Protein AF-A0A2X1MZ12-F1 (afdb_monomer_lite)

InterPro domains:
  IPR000671 Peptidase A31 family [PF01750] (1-59)
  IPR000671 Peptidase A31 family [PTHR30302] (1-66)
  IPR023430 Peptidase HybD-like domain superfamily [G3DSA:3.40.50.1450] (1-73)
  IPR023430 Peptidase HybD-like domain superfamily [SSF53163] (1-71)

Foldseek 3Di:
DDPVVVVVVVVQVVCVVVVNHDPDDDDQDDDAPDDPPPLDDHDPVRVVCVVVSVVVVCVVCVVVVHHDDDDPDDDDPDDPCPPPCNSNVVVVVVVVVVVVVVD

Structure (mmCIF, N/CA/C/O backbone):
data_AF-A0A2X1MZ12-F1
#
_entry.id   AF-A0A2X1MZ12-F1
#
loop_
_atom_site.group_PDB
_atom_site.id
_atom_site.type_symbol
_atom_site.label_atom_id
_atom_site.label_alt_id
_atom_site.label_comp_id
_atom_site.label_asym_id
_atom_site.label_entity_id
_atom_site.label_seq_id
_atom_site.pdbx_PDB_ins_code
_atom_site.Cartn_x
_atom_site.Cartn_y
_atom_site.Cartn_z
_atom_site.occupancy
_atom_site.B_iso_or_equiv
_atom_site.auth_seq_id
_atom_site.auth_comp_id
_atom_site.auth_asym_id
_atom_site.auth_atom_id
_atom_site.pdbx_PDB_model_num
ATOM 1 N N . MET A 1 1 ? -0.330 -16.698 -8.877 1.00 42.56 1 MET A N 1
ATOM 2 C CA . MET A 1 1 ? -0.444 -16.157 -7.501 1.00 42.56 1 MET A CA 1
AT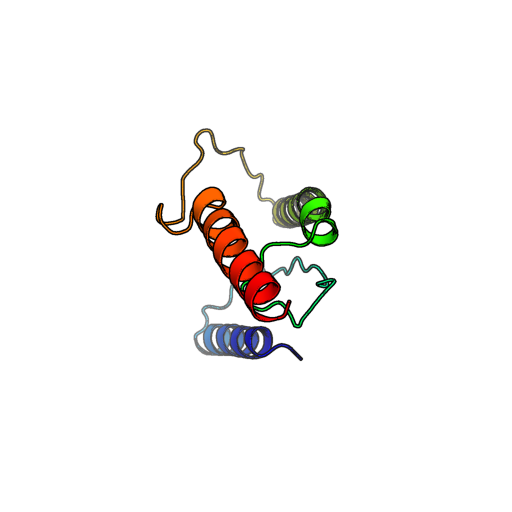OM 3 C C . MET A 1 1 ? 0.891 -15.526 -7.131 1.00 42.56 1 MET A C 1
ATOM 5 O O . MET A 1 1 ? 1.909 -16.110 -7.472 1.00 42.56 1 MET A O 1
ATOM 9 N N . SER A 1 2 ? 0.902 -14.337 -6.517 1.00 50.72 2 SER A N 1
ATOM 10 C CA . SER A 1 2 ? 2.145 -13.631 -6.158 1.00 50.72 2 SER A CA 1
ATOM 11 C C . SER A 1 2 ? 2.704 -14.143 -4.826 1.00 50.72 2 SER A C 1
ATOM 13 O O . SER A 1 2 ? 1.978 -14.180 -3.834 1.00 50.72 2 SER A O 1
ATOM 15 N N . LEU A 1 3 ? 3.992 -14.501 -4.793 1.00 50.91 3 LEU A N 1
ATOM 16 C CA . LEU A 1 3 ? 4.711 -14.952 -3.590 1.00 50.91 3 LEU A CA 1
ATOM 17 C C . LEU A 1 3 ? 4.643 -13.936 -2.433 1.00 50.91 3 LEU A C 1
ATOM 19 O O . LEU A 1 3 ? 4.531 -14.337 -1.279 1.00 50.91 3 LEU A O 1
ATOM 23 N N . HIS A 1 4 ? 4.616 -12.634 -2.735 1.00 59.62 4 HIS A N 1
ATOM 24 C CA . HIS A 1 4 ? 4.533 -11.566 -1.729 1.00 59.62 4 HIS A CA 1
ATOM 25 C C . HIS A 1 4 ? 3.159 -11.451 -1.043 1.00 59.62 4 HIS A C 1
ATOM 27 O O . HIS A 1 4 ? 3.060 -10.891 0.047 1.00 59.62 4 HIS A O 1
ATOM 33 N N . GLN A 1 5 ? 2.090 -11.969 -1.657 1.00 57.56 5 GLN A N 1
ATOM 34 C CA . GLN A 1 5 ? 0.745 -11.936 -1.066 1.00 57.56 5 GLN A CA 1
ATOM 35 C C . GLN A 1 5 ? 0.558 -13.060 -0.037 1.00 57.56 5 GLN A C 1
ATOM 37 O O . GLN A 1 5 ? 0.003 -12.815 1.032 1.00 57.56 5 GLN A O 1
ATOM 42 N N . ASN A 1 6 ? 1.108 -14.256 -0.294 1.00 59.84 6 ASN A N 1
ATOM 43 C CA . ASN A 1 6 ? 1.066 -15.361 0.673 1.00 59.84 6 ASN A CA 1
ATOM 44 C C . ASN A 1 6 ? 1.798 -15.007 1.977 1.00 59.84 6 ASN A C 1
ATOM 46 O O . ASN A 1 6 ? 1.267 -15.254 3.058 1.00 59.84 6 ASN A O 1
ATOM 50 N N . SER A 1 7 ? 2.954 -14.340 1.889 1.00 70.56 7 SER A N 1
ATOM 51 C CA . SER A 1 7 ? 3.693 -13.915 3.083 1.00 70.56 7 SER A CA 1
ATOM 52 C C . SER A 1 7 ? 2.932 -12.888 3.925 1.00 70.56 7 SER A C 1
ATOM 54 O O . SER A 1 7 ? 3.090 -12.843 5.141 1.00 70.56 7 SER A O 1
ATOM 56 N N . PHE A 1 8 ? 2.087 -12.053 3.310 1.00 80.94 8 PHE A N 1
ATOM 57 C CA . PHE A 1 8 ? 1.325 -11.053 4.059 1.00 80.94 8 PHE A CA 1
ATOM 58 C C . PHE A 1 8 ? 0.161 -11.680 4.836 1.00 80.94 8 PHE A C 1
ATOM 60 O O . PHE A 1 8 ? -0.070 -11.325 5.991 1.00 80.94 8 PHE A O 1
ATOM 67 N N . SER A 1 9 ? -0.531 -12.663 4.250 1.00 83.88 9 SER A N 1
ATOM 68 C CA . SER A 1 9 ? -1.568 -13.426 4.957 1.00 83.88 9 SER A CA 1
ATOM 69 C C . SER A 1 9 ? -1.011 -14.181 6.168 1.00 83.88 9 SER A C 1
ATOM 71 O O . SER A 1 9 ? -1.661 -14.220 7.210 1.00 83.88 9 SER A O 1
ATOM 73 N N . GLU A 1 10 ? 0.210 -14.714 6.073 1.00 87.62 10 GLU A N 1
ATOM 74 C CA . GLU A 1 10 ? 0.905 -15.351 7.200 1.00 87.62 10 GLU A CA 1
ATOM 75 C C . GLU A 1 10 ? 1.224 -14.357 8.327 1.00 87.62 10 GLU A C 1
ATOM 77 O O . GLU A 1 10 ? 1.034 -14.675 9.502 1.00 87.62 10 GLU A O 1
ATOM 82 N N . VAL A 1 11 ? 1.648 -13.131 7.991 1.00 89.38 11 VAL A N 1
ATOM 83 C CA . VAL A 1 11 ? 1.884 -12.063 8.980 1.00 89.38 11 VAL A CA 1
ATOM 84 C C . VAL A 1 11 ? 0.592 -11.688 9.707 1.00 89.38 11 VAL A C 1
ATOM 86 O O . VAL A 1 11 ? 0.604 -11.562 10.932 1.00 89.38 11 VAL A O 1
ATOM 89 N N . LEU A 1 12 ? -0.525 -11.554 8.985 1.00 90.56 12 LEU A N 1
ATOM 90 C CA . LEU A 1 12 ? -1.827 -11.271 9.597 1.00 90.56 12 LEU A CA 1
ATOM 91 C C . LEU A 1 12 ? -2.293 -12.418 10.500 1.00 90.56 12 LEU A C 1
ATOM 93 O O . LEU A 1 12 ? -2.724 -12.165 11.623 1.00 90.56 12 LEU A O 1
ATOM 97 N N . ALA A 1 13 ? -2.144 -13.668 10.056 1.00 90.19 13 ALA A N 1
ATOM 98 C CA . ALA A 1 13 ? -2.481 -14.839 10.863 1.00 90.19 13 ALA A CA 1
ATOM 99 C C . ALA A 1 13 ? -1.645 -14.906 12.153 1.00 90.19 13 ALA A C 1
ATOM 101 O O . ALA A 1 13 ? -2.168 -15.190 13.228 1.00 90.19 13 ALA A O 1
ATOM 102 N N . LEU A 1 14 ? -0.348 -14.593 12.080 1.00 93.81 14 LEU A N 1
ATOM 103 C CA . LEU A 1 14 ? 0.517 -14.557 13.258 1.00 93.81 14 LEU A CA 1
ATOM 104 C C . LEU A 1 14 ? 0.171 -13.400 14.207 1.00 93.81 14 LEU A C 1
ATOM 106 O O . LEU A 1 14 ? 0.238 -13.573 15.426 1.00 93.81 14 LEU A O 1
ATOM 110 N N . ALA A 1 15 ? -0.185 -12.231 13.670 1.00 92.62 15 ALA A N 1
ATOM 111 C CA . ALA A 1 15 ? -0.653 -11.101 14.468 1.00 92.62 15 ALA A CA 1
ATOM 112 C C . ALA A 1 15 ? -1.948 -11.451 15.214 1.00 92.62 15 ALA A C 1
ATOM 114 O O . ALA A 1 15 ? -2.060 -11.139 16.398 1.00 92.62 15 ALA A O 1
ATOM 115 N N . ASP A 1 16 ? -2.871 -12.160 14.562 1.00 93.50 16 ASP A N 1
ATOM 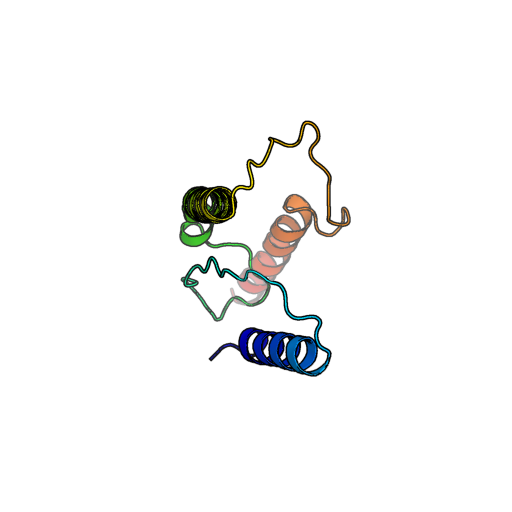116 C CA . ASP A 1 16 ? -4.116 -12.643 15.165 1.00 93.50 16 ASP A CA 1
ATOM 117 C C . ASP A 1 16 ? -3.861 -13.640 16.302 1.00 93.50 16 ASP A C 1
ATOM 119 O O . ASP A 1 16 ? -4.305 -13.426 17.429 1.00 93.50 16 ASP A O 1
ATOM 123 N N . ILE A 1 17 ? -3.013 -14.651 16.071 1.00 95.06 17 ILE A N 1
ATOM 124 C CA . ILE A 1 17 ? -2.617 -15.626 17.105 1.00 95.06 17 ILE A CA 1
ATOM 125 C C . ILE A 1 17 ? -2.005 -14.937 18.338 1.00 95.06 17 ILE A C 1
ATOM 127 O O . ILE A 1 17 ? -2.165 -15.416 19.460 1.00 95.06 17 ILE A O 1
ATOM 131 N N . ARG A 1 18 ? -1.303 -13.811 18.153 1.00 95.31 18 ARG A N 1
ATOM 132 C CA . ARG A 1 18 ? -0.713 -13.029 19.252 1.00 95.31 18 ARG A CA 1
ATOM 133 C C . ARG A 1 18 ? -1.644 -11.972 19.853 1.00 95.31 18 ARG A C 1
ATOM 135 O O . ARG A 1 18 ? -1.225 -11.280 20.776 1.00 95.31 18 ARG A O 1
ATOM 142 N N . GLY A 1 19 ? -2.876 -11.832 19.365 1.00 93.88 19 GLY A N 1
ATOM 143 C CA . GLY A 1 19 ? -3.815 -10.807 19.832 1.00 93.88 19 GLY A CA 1
ATOM 144 C C . GLY A 1 19 ? -3.400 -9.380 19.453 1.00 93.88 19 GLY A C 1
ATOM 145 O O . GLY A 1 19 ? -3.730 -8.425 20.152 1.00 93.88 19 GLY A O 1
ATOM 146 N N . HIS A 1 20 ? -2.643 -9.229 18.367 1.00 95.00 20 HIS A N 1
ATOM 147 C CA . HIS A 1 20 ? -2.138 -7.956 17.843 1.00 95.00 20 HIS A CA 1
ATOM 148 C C . HIS A 1 20 ? -2.686 -7.639 16.446 1.00 95.00 20 HIS A C 1
ATOM 150 O O . HIS A 1 20 ? -2.090 -6.849 15.711 1.00 95.00 20 HIS A O 1
ATOM 156 N N . LEU A 1 21 ? -3.803 -8.256 16.054 1.00 94.44 21 LEU A N 1
ATOM 157 C CA . LEU A 1 21 ? -4.452 -7.932 14.790 1.00 94.44 21 LEU A CA 1
ATOM 158 C C . LEU A 1 21 ? -4.992 -6.487 14.831 1.00 94.44 21 LEU A C 1
ATOM 160 O O . LEU A 1 21 ? -5.622 -6.099 15.820 1.00 94.44 21 LEU A O 1
ATOM 164 N N . PRO A 1 22 ? -4.775 -5.677 13.779 1.00 91.56 22 PRO A N 1
ATOM 165 C CA . PRO A 1 22 ? -5.377 -4.353 13.683 1.00 91.56 22 PRO A CA 1
ATOM 166 C C . PRO A 1 22 ? -6.909 -4.421 13.711 1.00 91.56 22 PRO A C 1
ATOM 168 O O . PRO A 1 22 ? -7.507 -5.304 13.101 1.00 91.56 22 PRO A O 1
ATOM 171 N N . ALA A 1 23 ? -7.552 -3.436 14.343 1.00 91.81 23 ALA A N 1
ATOM 172 C CA . ALA A 1 23 ? -9.016 -3.337 14.381 1.00 91.81 23 ALA A CA 1
ATOM 173 C C . ALA A 1 23 ? -9.645 -3.129 12.989 1.00 91.81 23 ALA A C 1
ATOM 175 O O . ALA A 1 23 ? -10.790 -3.514 12.753 1.00 91.81 23 ALA A O 1
ATOM 176 N N . HIS A 1 24 ? -8.893 -2.524 12.066 1.00 93.00 24 HIS A N 1
ATOM 177 C CA . HIS A 1 24 ? -9.319 -2.270 10.698 1.00 93.00 24 HIS A CA 1
ATOM 178 C C . HIS A 1 24 ? -8.191 -2.583 9.716 1.00 93.00 24 HIS A C 1
ATOM 180 O O . HIS A 1 24 ? -7.037 -2.220 9.945 1.00 93.00 24 HIS A O 1
ATOM 186 N N . ILE A 1 25 ? -8.535 -3.247 8.612 1.00 92.94 25 ILE A N 1
ATOM 187 C CA . ILE A 1 25 ? -7.620 -3.597 7.523 1.00 92.94 25 ILE A CA 1
ATOM 188 C C . ILE A 1 25 ? -8.334 -3.292 6.207 1.00 92.94 25 ILE A C 1
ATOM 190 O O . ILE A 1 25 ? -9.495 -3.659 6.031 1.00 92.94 25 ILE A O 1
ATOM 194 N N . ALA A 1 26 ? -7.641 -2.635 5.280 1.00 93.75 26 ALA A N 1
ATOM 195 C CA . ALA A 1 26 ? -8.103 -2.421 3.914 1.00 93.75 26 ALA A CA 1
ATOM 196 C C . ALA A 1 26 ? -6.943 -2.599 2.932 1.00 93.75 26 ALA A C 1
ATOM 198 O O . ALA A 1 26 ? -5.787 -2.352 3.278 1.00 93.75 26 ALA A O 1
ATOM 199 N N . LEU A 1 27 ? -7.262 -3.020 1.708 1.00 93.06 27 LEU A N 1
ATOM 200 C CA . LEU A 1 27 ? -6.301 -3.214 0.627 1.00 93.06 27 LEU A CA 1
ATOM 201 C C . LEU A 1 27 ? -6.722 -2.371 -0.578 1.00 93.06 27 LEU A C 1
ATOM 203 O O . LEU A 1 27 ? -7.810 -2.561 -1.117 1.00 93.06 27 LEU A O 1
ATOM 207 N N . VAL A 1 28 ? -5.835 -1.482 -1.020 1.00 93.88 28 VAL A N 1
ATOM 208 C CA . VAL A 1 28 ? -5.955 -0.779 -2.302 1.00 93.88 28 VAL A CA 1
ATOM 209 C C . VAL A 1 28 ? -4.963 -1.426 -3.256 1.00 93.88 28 VAL A C 1
ATOM 211 O O . VAL A 1 28 ? -3.755 -1.370 -3.037 1.00 93.88 28 VAL A O 1
ATOM 214 N N . GLY A 1 29 ? -5.480 -2.108 -4.274 1.00 91.88 29 GLY A N 1
ATOM 215 C CA . GLY A 1 29 ? -4.679 -2.849 -5.240 1.00 91.88 29 GLY A CA 1
ATOM 216 C C . GLY A 1 29 ? -4.841 -2.302 -6.651 1.00 91.88 29 GLY A C 1
ATOM 217 O O . GLY A 1 29 ? -5.901 -1.797 -7.013 1.00 91.88 29 GLY A O 1
ATOM 218 N N . LEU A 1 30 ? -3.795 -2.465 -7.455 1.00 91.56 30 LEU A N 1
ATOM 219 C CA . LEU A 1 30 ? -3.808 -2.227 -8.891 1.00 91.56 30 LEU A CA 1
ATOM 220 C C . LEU A 1 30 ? -3.285 -3.472 -9.601 1.00 91.56 30 LEU A C 1
ATOM 222 O O . LEU A 1 30 ? -2.260 -4.031 -9.209 1.00 91.56 30 LEU A O 1
ATOM 226 N N . GLN A 1 31 ? -3.985 -3.899 -10.651 1.00 89.12 31 GLN A N 1
ATOM 227 C CA . GLN A 1 31 ? -3.515 -4.985 -11.499 1.00 89.12 31 GLN A CA 1
ATOM 228 C C . GLN A 1 31 ? -2.358 -4.478 -12.379 1.00 89.12 31 GLN A C 1
ATOM 230 O O . GLN A 1 31 ? -2.564 -3.547 -13.160 1.00 89.12 31 GLN A O 1
ATOM 235 N N . PRO A 1 32 ? -1.152 -5.067 -12.293 1.00 85.62 32 PRO A N 1
ATOM 236 C CA . PRO A 1 32 ? -0.049 -4.687 -13.166 1.00 85.62 32 PRO A CA 1
ATOM 237 C C . PRO A 1 32 ? -0.335 -5.070 -14.622 1.00 85.62 32 PRO A C 1
ATOM 239 O O . PRO A 1 32 ? -0.902 -6.130 -14.897 1.00 85.62 32 PRO A O 1
ATOM 242 N N . ALA A 1 33 ? 0.109 -4.216 -15.549 1.00 87.31 33 ALA A N 1
ATOM 243 C CA . ALA A 1 33 ? 0.010 -4.454 -16.991 1.00 87.31 33 ALA A CA 1
ATOM 244 C C . ALA A 1 33 ? 1.048 -5.470 -17.503 1.00 87.31 33 ALA A C 1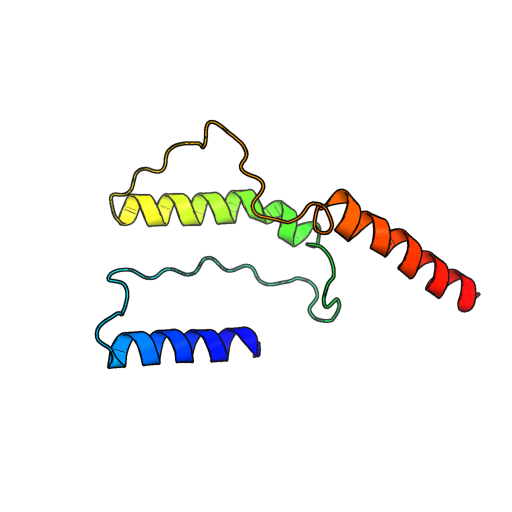
ATOM 246 O O . ALA A 1 33 ? 0.778 -6.198 -18.453 1.00 87.31 33 ALA A O 1
ATOM 247 N N . MET A 1 34 ? 2.224 -5.522 -16.869 1.00 83.62 34 MET A N 1
ATOM 248 C CA . MET A 1 34 ? 3.289 -6.482 -17.161 1.00 83.62 34 MET A CA 1
ATOM 249 C C . MET A 1 34 ? 3.786 -7.101 -15.857 1.00 83.62 34 MET A C 1
ATOM 251 O O . MET A 1 34 ? 3.958 -6.392 -14.867 1.00 83.62 34 MET A O 1
ATOM 255 N N . LEU A 1 35 ? 4.000 -8.416 -15.857 1.00 82.19 35 LEU A N 1
ATOM 256 C CA . LEU A 1 35 ? 4.478 -9.168 -14.690 1.00 82.19 35 LEU A CA 1
ATOM 257 C C . LEU A 1 35 ? 5.956 -9.564 -14.799 1.00 82.19 35 LEU A C 1
ATOM 259 O O . LEU A 1 35 ? 6.573 -9.831 -13.774 1.00 82.19 35 LEU A O 1
ATOM 263 N N . ASP A 1 36 ? 6.514 -9.557 -16.011 1.00 81.25 36 ASP A N 1
ATOM 264 C CA . ASP A 1 36 ? 7.851 -10.097 -16.286 1.00 81.25 36 ASP A CA 1
ATOM 265 C C . ASP A 1 36 ? 8.974 -9.047 -16.158 1.00 81.25 36 ASP A C 1
ATOM 267 O O . ASP A 1 36 ? 10.153 -9.396 -16.183 1.00 81.25 36 ASP A O 1
ATOM 271 N N . ASP A 1 37 ? 8.630 -7.764 -15.979 1.00 79.19 37 ASP A N 1
ATOM 272 C CA . ASP A 1 37 ? 9.597 -6.674 -15.767 1.00 79.19 37 ASP A CA 1
ATOM 273 C C . ASP A 1 37 ? 9.888 -6.451 -14.272 1.00 79.19 37 ASP A C 1
ATOM 275 O O . ASP A 1 37 ? 9.555 -5.421 -13.678 1.00 79.19 37 ASP A O 1
ATOM 279 N N . TYR A 1 38 ? 10.475 -7.464 -13.634 1.00 74.31 38 TYR A N 1
ATOM 280 C CA . TYR A 1 38 ? 10.833 -7.412 -12.216 1.00 74.31 38 TYR A CA 1
ATOM 281 C C . TYR A 1 38 ? 11.902 -6.349 -11.942 1.00 74.31 38 TYR A C 1
ATOM 283 O O . TYR A 1 38 ? 12.968 -6.341 -12.551 1.00 74.31 38 TYR A O 1
ATOM 291 N N . GLY A 1 39 ? 11.631 -5.465 -10.977 1.00 76.81 39 GLY A N 1
ATOM 292 C CA . GLY A 1 39 ? 12.514 -4.334 -10.675 1.00 76.81 39 GLY A CA 1
ATOM 293 C C . GLY A 1 39 ? 12.438 -3.200 -11.704 1.00 76.81 39 GLY A C 1
ATOM 294 O O . GLY A 1 39 ? 13.291 -2.315 -11.695 1.00 76.81 39 GLY A O 1
ATOM 295 N N . GLY A 1 40 ? 11.440 -3.222 -12.593 1.00 79.19 40 GLY A N 1
ATOM 296 C CA . GLY A 1 40 ? 11.099 -2.091 -13.442 1.00 79.19 40 GLY A CA 1
ATOM 297 C C . GLY A 1 40 ? 10.339 -0.988 -12.700 1.00 79.19 40 GLY A C 1
ATOM 298 O O . GLY A 1 40 ? 9.821 -1.189 -11.602 1.00 79.19 40 GLY A O 1
ATOM 299 N N . SER A 1 41 ? 10.267 0.195 -13.316 1.00 85.44 41 SER A N 1
ATOM 300 C CA . SER A 1 41 ? 9.424 1.282 -12.809 1.00 85.44 41 SER A CA 1
ATOM 301 C C . SER A 1 41 ? 7.942 1.012 -13.096 1.00 85.44 41 SER A C 1
ATOM 303 O O . SER A 1 41 ? 7.590 0.105 -13.853 1.00 85.44 41 SER A O 1
ATOM 305 N N . LEU A 1 42 ? 7.062 1.823 -12.510 1.00 88.12 42 LEU A N 1
ATOM 306 C CA . LEU A 1 42 ? 5.639 1.806 -12.831 1.00 88.12 42 LEU A CA 1
ATOM 307 C C . LEU A 1 42 ? 5.435 2.077 -14.325 1.00 88.12 42 LEU A C 1
ATOM 309 O O . LEU A 1 42 ? 5.948 3.065 -14.861 1.00 88.12 42 LEU A O 1
ATOM 313 N N . SER A 1 43 ? 4.631 1.228 -14.971 1.00 89.38 43 SER A N 1
ATOM 314 C CA . SER A 1 43 ? 4.114 1.512 -16.309 1.00 89.38 43 SER A CA 1
ATOM 315 C C . SER A 1 43 ? 3.278 2.792 -16.295 1.00 89.38 43 SER A C 1
ATOM 317 O O . SER A 1 43 ? 2.746 3.182 -15.254 1.00 89.38 43 SER A O 1
ATOM 319 N N . GLU A 1 44 ? 3.122 3.433 -17.454 1.00 90.38 44 GLU A N 1
ATOM 320 C CA . GLU A 1 44 ? 2.275 4.627 -17.590 1.00 90.38 44 GLU A CA 1
ATOM 321 C C . GLU A 1 44 ? 0.862 4.368 -17.056 1.00 90.38 44 GLU A C 1
ATOM 323 O O . GLU A 1 44 ? 0.390 5.107 -16.196 1.00 90.38 44 GLU A O 1
ATOM 328 N N . LEU A 1 45 ? 0.264 3.230 -17.432 1.00 91.12 45 LEU A N 1
ATOM 329 C CA . LEU A 1 45 ? -1.044 2.813 -16.926 1.00 91.12 45 LEU A CA 1
ATOM 330 C C . LEU A 1 45 ? -1.080 2.725 -15.394 1.00 91.12 45 LEU A C 1
ATOM 332 O O . LEU A 1 45 ? -2.043 3.164 -14.781 1.00 91.12 45 LEU A O 1
ATOM 336 N N . ALA A 1 46 ? -0.054 2.159 -14.754 1.00 91.44 46 ALA A N 1
ATOM 337 C CA . ALA A 1 46 ? -0.015 2.075 -13.295 1.00 91.44 46 ALA A CA 1
ATOM 338 C C . ALA A 1 46 ? 0.161 3.458 -12.645 1.00 91.44 46 ALA A C 1
ATOM 340 O O . ALA A 1 46 ? -0.442 3.741 -11.610 1.00 91.44 46 ALA A O 1
ATOM 341 N N . ARG A 1 47 ? 0.961 4.332 -13.265 1.00 92.06 47 ARG A N 1
ATOM 342 C CA . ARG A 1 47 ? 1.232 5.693 -12.790 1.00 92.06 47 ARG A CA 1
ATOM 343 C C . ARG A 1 47 ? -0.012 6.580 -12.849 1.00 92.06 47 ARG A C 1
ATOM 345 O O . ARG A 1 47 ? -0.276 7.314 -11.902 1.00 92.06 47 ARG A O 1
ATOM 352 N N . GLU A 1 48 ? -0.801 6.470 -13.913 1.00 95.38 48 GLU A N 1
ATOM 353 C CA . GLU A 1 48 ? -2.062 7.205 -14.086 1.00 95.38 48 GLU A CA 1
ATOM 354 C C . GLU A 1 48 ? -3.119 6.856 -13.032 1.00 95.38 48 GLU A C 1
ATOM 356 O O . GLU A 1 48 ? -4.004 7.661 -12.753 1.00 95.38 48 GLU A O 1
ATOM 361 N N . GLN A 1 49 ? -3.025 5.678 -12.415 1.00 95.50 49 GLN A N 1
ATOM 362 C CA . GLN A 1 49 ? -3.971 5.232 -11.392 1.00 95.50 49 GLN A CA 1
ATOM 363 C C . GLN A 1 49 ? -3.597 5.683 -9.975 1.00 95.50 49 GLN A C 1
ATOM 365 O O . GLN A 1 49 ? -4.397 5.497 -9.057 1.00 95.50 49 GLN A O 1
ATOM 370 N N . LEU A 1 50 ? -2.423 6.295 -9.769 1.00 94.06 50 LEU A N 1
ATOM 371 C CA . LEU A 1 50 ? -2.002 6.771 -8.446 1.00 94.06 50 LEU A CA 1
ATOM 372 C C . LEU A 1 50 ? -3.029 7.718 -7.795 1.00 94.06 50 LEU A C 1
ATOM 374 O O . LEU A 1 50 ? -3.375 7.465 -6.641 1.00 94.06 50 LEU A O 1
ATOM 378 N N . PRO A 1 51 ? -3.607 8.720 -8.494 1.00 95.69 51 PRO A N 1
ATOM 379 C CA . PRO A 1 51 ? -4.628 9.585 -7.897 1.00 95.69 51 PRO A CA 1
ATOM 380 C C . PRO A 1 51 ? -5.901 8.829 -7.490 1.00 95.69 51 PRO A C 1
ATOM 382 O O . PRO A 1 51 ? -6.504 9.123 -6.460 1.00 95.69 51 PRO A O 1
ATOM 385 N N . ALA A 1 52 ? -6.314 7.826 -8.271 1.00 96.06 52 ALA A N 1
ATOM 386 C CA . ALA A 1 52 ? -7.487 7.013 -7.948 1.00 96.06 52 ALA A CA 1
ATOM 387 C C . ALA A 1 52 ? -7.233 6.115 -6.725 1.00 96.06 52 ALA A C 1
ATOM 389 O O . ALA A 1 52 ? -8.096 5.991 -5.854 1.00 96.06 52 ALA A O 1
ATOM 390 N N . ALA A 1 53 ? -6.038 5.527 -6.635 1.00 96.25 53 ALA A N 1
ATOM 391 C CA . ALA A 1 53 ? -5.615 4.735 -5.485 1.00 96.25 53 ALA A CA 1
ATOM 392 C C . ALA A 1 53 ? -5.512 5.590 -4.210 1.00 96.25 53 ALA A C 1
ATOM 394 O O . ALA A 1 53 ? -5.985 5.173 -3.151 1.00 96.25 53 ALA A O 1
ATOM 395 N N . GLU A 1 54 ? -4.958 6.801 -4.315 1.00 95.00 54 GLU A N 1
ATOM 396 C CA . GLU A 1 54 ? -4.920 7.777 -3.223 1.00 95.00 54 GLU A CA 1
ATOM 397 C C . GLU A 1 54 ? -6.335 8.119 -2.747 1.00 95.00 54 GLU A C 1
ATOM 399 O O . GLU A 1 54 ? -6.640 7.987 -1.562 1.00 95.00 54 GLU A O 1
ATOM 404 N N . GLN A 1 55 ? -7.238 8.460 -3.669 1.00 96.00 55 GLN A N 1
ATOM 405 C CA . GLN A 1 55 ? -8.617 8.794 -3.327 1.00 96.00 55 GLN A CA 1
ATOM 406 C C . GLN A 1 55 ? -9.352 7.629 -2.645 1.00 96.00 55 GLN A C 1
ATOM 408 O O . GLN A 1 55 ? -10.109 7.850 -1.698 1.00 96.00 55 GLN A O 1
ATOM 413 N N . ALA A 1 56 ? -9.119 6.389 -3.085 1.00 96.75 56 ALA A N 1
ATOM 414 C CA . ALA A 1 56 ? -9.680 5.201 -2.445 1.00 96.75 56 ALA A CA 1
ATOM 415 C C . ALA A 1 56 ? -9.165 5.030 -1.004 1.00 96.75 56 ALA A C 1
ATOM 417 O O . ALA A 1 56 ? -9.950 4.741 -0.098 1.00 96.75 56 ALA A O 1
ATOM 418 N N . ALA A 1 57 ? -7.869 5.264 -0.771 1.00 96.06 57 ALA A N 1
ATOM 419 C CA . ALA A 1 57 ? -7.284 5.224 0.566 1.00 96.06 57 ALA A CA 1
ATOM 420 C C . ALA A 1 57 ? -7.854 6.328 1.475 1.00 96.06 57 ALA A C 1
ATOM 422 O O . ALA A 1 57 ? -8.242 6.050 2.610 1.00 96.06 57 ALA A O 1
ATOM 423 N N . LEU A 1 58 ? -7.974 7.562 0.972 1.00 96.19 58 LEU A N 1
ATOM 424 C CA . LEU A 1 58 ? -8.565 8.684 1.709 1.00 96.19 58 LEU A CA 1
ATOM 425 C C . LEU A 1 58 ? -10.031 8.418 2.076 1.00 96.19 58 LEU A C 1
ATOM 427 O O . LEU A 1 58 ? -10.438 8.663 3.211 1.00 96.19 58 LEU A O 1
ATOM 431 N N . ALA A 1 59 ? -10.816 7.871 1.145 1.00 96.25 59 ALA A N 1
ATOM 432 C CA . ALA A 1 59 ? -12.203 7.493 1.399 1.00 96.25 59 ALA A CA 1
ATOM 433 C C . ALA A 1 59 ? -12.311 6.410 2.484 1.00 96.25 59 ALA A C 1
ATOM 435 O O . ALA A 1 59 ? -13.172 6.494 3.361 1.00 96.25 59 ALA A O 1
ATOM 436 N N . GLN A 1 60 ? -11.411 5.423 2.466 1.00 97.38 60 GLN A N 1
ATOM 437 C CA . GLN A 1 60 ? -11.375 4.373 3.478 1.00 97.38 60 GLN A CA 1
ATOM 438 C C . GLN A 1 60 ? -10.995 4.909 4.865 1.00 97.38 60 GLN A C 1
ATOM 440 O O . GLN A 1 60 ? -11.604 4.515 5.860 1.00 97.38 60 GLN A O 1
ATOM 445 N N . LEU A 1 61 ? -10.030 5.831 4.939 1.00 96.44 61 LEU A N 1
ATOM 446 C CA . LEU A 1 61 ? -9.670 6.515 6.183 1.00 96.44 61 LEU A CA 1
ATOM 447 C C . LEU A 1 61 ? -10.852 7.318 6.735 1.00 96.44 61 LEU A C 1
ATOM 449 O O . LEU A 1 61 ? -11.172 7.199 7.918 1.00 96.44 61 LEU A O 1
ATOM 453 N N . ALA A 1 62 ? -11.552 8.063 5.877 1.00 95.94 62 ALA A N 1
ATOM 454 C CA . ALA A 1 62 ? -12.741 8.813 6.268 1.00 95.94 62 ALA A CA 1
ATOM 455 C C . ALA A 1 62 ? -13.858 7.892 6.787 1.00 95.94 62 ALA A C 1
ATOM 457 O O . ALA A 1 62 ? -14.514 8.225 7.774 1.00 95.94 62 ALA A O 1
ATOM 458 N N . ALA A 1 63 ? -14.038 6.708 6.189 1.00 96.44 63 ALA A N 1
ATOM 459 C CA . ALA A 1 63 ? -14.985 5.700 6.672 1.00 96.44 63 ALA A CA 1
ATOM 460 C C . ALA A 1 63 ? -14.629 5.158 8.071 1.00 96.44 63 ALA A C 1
ATOM 462 O O . ALA A 1 63 ? -15.518 4.757 8.818 1.00 96.44 63 ALA A O 1
ATOM 463 N N . TRP A 1 64 ? -13.349 5.187 8.452 1.00 97.12 64 TRP A N 1
ATOM 464 C CA . TRP A 1 64 ? -12.887 4.901 9.816 1.00 97.12 64 TRP A CA 1
ATOM 465 C C . TRP A 1 64 ? -12.914 6.127 10.743 1.00 97.12 64 TRP A C 1
ATOM 467 O O . TRP A 1 64 ? -12.471 6.044 11.885 1.00 97.12 64 TRP A O 1
ATOM 477 N N . GLY A 1 65 ? -13.426 7.269 10.273 1.00 96.44 65 GLY A N 1
ATOM 478 C CA . GLY A 1 65 ? -13.478 8.519 11.032 1.00 96.44 65 GLY A CA 1
ATOM 479 C C . GLY A 1 65 ? -12.142 9.263 11.110 1.00 96.44 65 GLY A C 1
ATOM 480 O O . GLY A 1 65 ? -11.991 10.160 11.938 1.00 96.44 65 GLY A O 1
ATOM 481 N N . ILE A 1 66 ? -11.168 8.909 10.269 1.00 95.94 66 ILE A N 1
ATOM 482 C CA . ILE A 1 66 ? -9.853 9.551 10.213 1.00 95.94 66 ILE A CA 1
ATOM 483 C C . ILE A 1 66 ? -9.872 10.614 9.114 1.00 95.94 66 ILE A C 1
ATOM 485 O O . ILE A 1 66 ? -10.145 10.312 7.954 1.00 95.94 66 ILE A O 1
ATOM 489 N N . VAL A 1 67 ? -9.536 11.857 9.471 1.00 93.38 67 VAL A N 1
ATOM 490 C CA . VAL A 1 67 ? -9.391 12.967 8.517 1.00 93.38 67 VAL A CA 1
ATOM 491 C C . VAL A 1 67 ? -7.899 13.251 8.315 1.00 93.38 67 VAL A C 1
ATOM 493 O O . VAL A 1 67 ? -7.288 13.914 9.158 1.00 93.38 67 VAL A O 1
ATOM 496 N N . PRO A 1 68 ? -7.281 12.723 7.245 1.00 90.31 68 PRO A N 1
ATOM 497 C CA . PRO A 1 68 ? -5.875 12.971 6.956 1.00 90.31 68 PRO A CA 1
ATOM 498 C C . PRO A 1 68 ? -5.636 14.448 6.624 1.00 90.31 68 PRO A C 1
ATOM 500 O O . PRO A 1 68 ? -6.474 15.109 6.011 1.00 90.31 68 PRO A O 1
ATOM 503 N N . GLN A 1 69 ? -4.477 14.961 7.031 1.00 89.44 69 GLN A N 1
ATOM 504 C CA . GLN A 1 69 ? -4.023 16.310 6.699 1.00 89.44 69 GLN A CA 1
ATOM 505 C C . GLN A 1 69 ? -2.875 16.235 5.689 1.00 89.44 69 GLN A C 1
ATOM 507 O O . GLN A 1 69 ? -2.056 15.315 5.782 1.00 89.44 69 GLN A O 1
ATOM 512 N N . PRO A 1 70 ? -2.784 17.186 4.743 1.00 86.88 70 PRO A N 1
ATOM 513 C CA . PRO A 1 70 ? -1.645 17.258 3.842 1.00 86.88 70 PRO A CA 1
ATOM 514 C C . PRO A 1 70 ? -0.355 17.457 4.64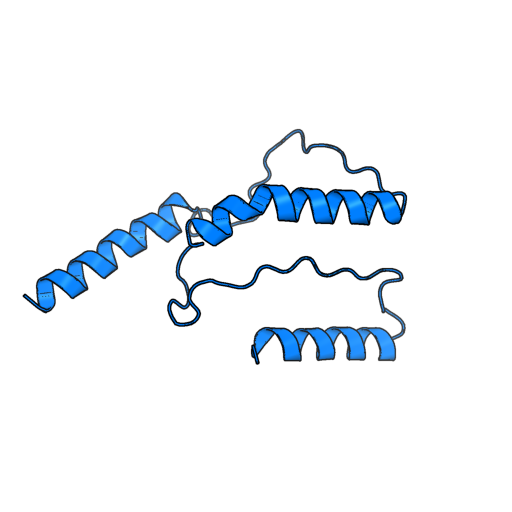4 1.00 86.88 70 PRO A C 1
ATOM 516 O O . PRO A 1 70 ? -0.312 18.227 5.605 1.00 86.88 70 P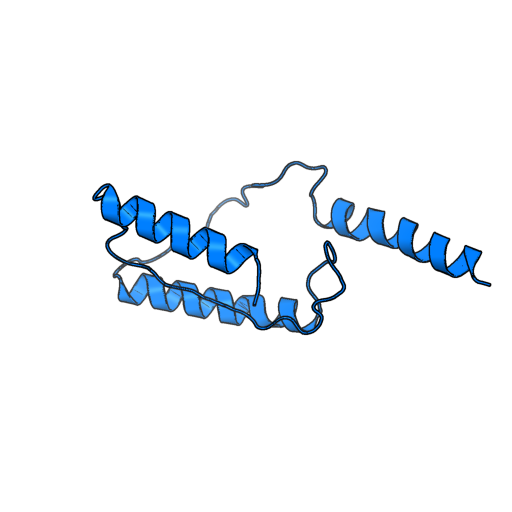RO A O 1
ATOM 519 N N . ALA A 1 71 ? 0.704 16.752 4.253 1.00 84.00 71 ALA A N 1
ATOM 520 C CA . ALA A 1 71 ? 2.015 16.956 4.850 1.00 84.00 71 ALA A CA 1
ATOM 521 C C . ALA A 1 71 ? 2.577 18.315 4.402 1.00 84.00 71 ALA A C 1
ATOM 523 O O . ALA A 1 71 ? 2.672 18.582 3.206 1.00 84.00 71 ALA A O 1
ATOM 524 N N . ASN A 1 72 ? 2.978 19.160 5.356 1.00 79.00 72 ASN A N 1
ATOM 525 C CA . ASN A 1 72 ? 3.591 20.464 5.063 1.00 79.00 72 ASN A CA 1
ATOM 526 C C . ASN A 1 72 ? 5.006 20.344 4.477 1.00 79.00 72 ASN A C 1
ATOM 528 O O . ASN A 1 72 ? 5.497 21.281 3.854 1.00 79.00 72 ASN A O 1
ATOM 532 N N . GLU A 1 73 ? 5.659 19.200 4.677 1.00 78.38 73 GLU A N 1
ATOM 533 C CA . GLU A 1 73 ? 7.002 18.928 4.184 1.00 78.38 73 GLU A CA 1
ATOM 534 C C . GLU A 1 73 ? 7.043 17.559 3.515 1.00 78.38 73 GLU A C 1
ATOM 536 O O . GLU A 1 73 ? 6.533 16.563 4.037 1.00 78.38 73 GLU A O 1
ATOM 541 N N . SER A 1 74 ? 7.687 17.507 2.351 1.00 71.12 74 SER A N 1
ATOM 542 C CA . SER A 1 74 ? 7.973 16.247 1.675 1.00 71.12 74 SER A CA 1
ATOM 543 C C . SER A 1 74 ? 9.091 15.534 2.425 1.00 71.12 74 SER A C 1
ATOM 545 O O . SER A 1 74 ? 10.264 15.880 2.298 1.00 71.12 74 SER A O 1
ATOM 547 N N . ARG A 1 75 ? 8.736 14.533 3.231 1.00 71.31 75 ARG A N 1
ATOM 548 C CA . ARG A 1 75 ? 9.728 13.684 3.889 1.00 71.31 75 ARG A CA 1
ATOM 549 C C . ARG A 1 75 ? 10.233 12.647 2.893 1.00 71.31 75 ARG A C 1
ATOM 551 O O . ARG A 1 75 ? 9.475 11.771 2.482 1.00 71.31 75 ARG A O 1
ATOM 558 N N . CYS A 1 76 ? 11.515 12.711 2.538 1.00 71.69 76 CYS A N 1
ATOM 559 C CA . CYS A 1 76 ? 12.137 11.617 1.802 1.00 71.69 76 CYS A CA 1
ATOM 560 C C . CYS A 1 76 ? 12.207 10.386 2.719 1.00 71.69 76 CYS A C 1
ATOM 562 O O . CYS A 1 76 ? 12.855 10.420 3.766 1.00 71.69 76 CYS A O 1
ATOM 564 N N . LEU A 1 77 ? 11.480 9.326 2.359 1.00 75.81 77 LEU A N 1
ATOM 565 C CA . LEU A 1 77 ? 11.484 8.055 3.092 1.00 75.81 77 LEU A CA 1
ATOM 566 C C . LEU A 1 77 ? 12.591 7.107 2.605 1.00 75.81 77 LEU A C 1
ATOM 568 O O . LEU A 1 77 ? 12.904 6.135 3.287 1.00 75.81 77 LEU A O 1
ATOM 572 N N . ASN A 1 78 ? 13.180 7.402 1.444 1.00 77.75 78 ASN A N 1
ATOM 573 C CA . ASN A 1 78 ? 14.171 6.568 0.778 1.00 77.75 78 ASN A CA 1
ATOM 574 C C . ASN A 1 78 ? 15.575 7.169 0.900 1.00 77.75 78 ASN A C 1
ATOM 576 O O . ASN A 1 78 ? 15.744 8.376 1.047 1.00 77.75 78 ASN A O 1
ATOM 580 N N . TYR A 1 79 ? 16.593 6.318 0.784 1.00 78.56 79 TYR A N 1
ATOM 581 C CA . TYR A 1 79 ? 17.969 6.772 0.589 1.00 78.56 79 TYR A CA 1
ATOM 582 C C . TYR A 1 79 ? 18.136 7.416 -0.793 1.00 78.56 79 TYR A C 1
ATOM 584 O O . TYR A 1 79 ? 17.490 6.992 -1.750 1.00 78.56 79 TYR A O 1
ATOM 592 N N . ASP A 1 80 ? 19.056 8.374 -0.927 1.00 77.19 80 ASP A N 1
ATOM 593 C CA . ASP A 1 80 ? 19.291 9.100 -2.188 1.00 77.19 80 ASP A CA 1
ATOM 594 C C . ASP A 1 80 ? 19.644 8.181 -3.369 1.00 77.19 80 ASP A C 1
ATOM 596 O O . ASP A 1 80 ? 19.278 8.455 -4.511 1.00 77.19 80 ASP A O 1
ATOM 600 N N . CYS A 1 81 ? 20.302 7.045 -3.116 1.00 75.06 81 CYS A N 1
ATOM 601 C CA . CYS A 1 81 ? 20.599 6.042 -4.145 1.00 75.06 81 CYS A CA 1
ATOM 602 C C . CYS A 1 81 ? 19.344 5.371 -4.737 1.00 75.06 81 CYS A C 1
ATOM 604 O O . CYS A 1 81 ? 19.422 4.776 -5.808 1.00 75.06 81 CYS A O 1
ATOM 606 N N . LEU A 1 82 ? 18.201 5.489 -4.056 1.00 74.75 82 LEU A N 1
ATOM 607 C CA . LEU A 1 82 ? 16.883 5.007 -4.470 1.00 74.75 82 LEU A CA 1
ATOM 608 C C . LEU A 1 82 ? 15.958 6.159 -4.896 1.00 74.75 82 LEU A C 1
ATOM 610 O O . LEU A 1 82 ? 14.740 5.976 -4.964 1.00 74.75 82 LEU A O 1
ATOM 614 N N . SER A 1 83 ? 16.499 7.354 -5.161 1.00 82.88 83 SER A N 1
ATOM 615 C CA . SER A 1 83 ? 15.718 8.418 -5.795 1.00 82.88 83 SER A CA 1
ATOM 616 C C . SER A 1 83 ? 15.178 7.927 -7.141 1.00 82.88 83 SER A C 1
ATOM 618 O O . SER A 1 83 ? 15.830 7.128 -7.814 1.00 82.88 83 SER A O 1
ATOM 620 N N . MET A 1 84 ? 13.996 8.397 -7.557 1.00 80.19 84 MET A N 1
ATOM 621 C CA . MET A 1 84 ? 13.434 7.997 -8.859 1.00 80.19 84 MET A CA 1
ATOM 622 C C . MET A 1 84 ? 14.397 8.313 -10.006 1.00 80.19 84 MET A C 1
ATOM 624 O O . MET A 1 84 ? 14.576 7.486 -10.890 1.00 80.19 84 MET A O 1
ATOM 628 N N . GLU A 1 85 ? 15.076 9.461 -9.943 1.00 81.56 85 GLU A N 1
ATOM 629 C CA . GLU A 1 85 ? 16.089 9.851 -10.925 1.00 81.56 85 GLU A CA 1
ATOM 630 C C . GLU A 1 85 ? 17.230 8.827 -11.020 1.00 81.56 85 GLU A C 1
ATOM 632 O O . GLU A 1 85 ? 17.603 8.423 -12.120 1.00 81.56 85 GLU A O 1
ATOM 637 N N . ASN A 1 86 ? 17.746 8.344 -9.886 1.00 80.44 86 ASN A N 1
ATOM 638 C CA . ASN A 1 86 ? 18.801 7.331 -9.873 1.00 80.44 86 ASN A CA 1
ATOM 639 C C . ASN A 1 86 ? 18.270 5.951 -10.283 1.00 80.44 86 ASN A C 1
ATOM 641 O O . ASN A 1 86 ? 18.897 5.257 -11.083 1.00 80.44 86 ASN A O 1
ATOM 645 N N . TYR A 1 87 ? 17.104 5.562 -9.775 1.00 80.00 87 TYR A N 1
ATOM 646 C CA . TYR A 1 87 ? 16.493 4.263 -10.033 1.00 80.00 87 TYR A CA 1
ATOM 647 C C . TYR A 1 87 ? 16.123 4.083 -11.512 1.00 80.00 87 TYR A C 1
ATOM 649 O O . TYR A 1 87 ? 16.486 3.085 -12.136 1.00 80.00 87 TYR A O 1
ATOM 657 N N . GLU A 1 88 ? 15.458 5.076 -12.107 1.00 82.44 88 GLU A N 1
ATOM 658 C CA . GLU A 1 88 ? 15.069 5.057 -13.519 1.00 82.44 88 GLU A CA 1
ATOM 659 C C . GLU A 1 88 ? 16.254 5.416 -14.440 1.00 82.44 88 GLU A C 1
ATOM 661 O O . GLU A 1 88 ? 16.426 4.817 -15.507 1.00 82.44 88 GLU A O 1
ATOM 666 N N . GLY A 1 89 ? 17.124 6.344 -14.024 1.00 68.81 89 GLY A N 1
ATOM 667 C CA . GLY A 1 89 ? 18.251 6.838 -14.822 1.00 68.81 89 GLY A CA 1
ATOM 668 C C . GLY A 1 89 ? 19.407 5.846 -14.983 1.00 68.81 89 GLY A C 1
ATOM 669 O O . GLY A 1 89 ? 20.018 5.784 -16.054 1.00 68.81 89 GLY A O 1
ATOM 670 N N . VAL A 1 90 ? 19.699 5.023 -13.968 1.00 60.84 90 VAL A N 1
ATOM 671 C CA . VAL A 1 90 ? 20.714 3.956 -14.072 1.00 60.84 90 VAL A CA 1
ATOM 672 C C . VAL A 1 90 ? 20.228 2.828 -14.995 1.00 60.84 90 VAL A C 1
ATOM 674 O O . VAL A 1 90 ? 21.028 2.267 -15.749 1.00 60.84 90 VAL A O 1
ATOM 677 N N . ARG A 1 91 ? 18.913 2.562 -15.041 1.00 60.28 91 ARG A N 1
ATOM 678 C CA . ARG A 1 91 ? 18.319 1.535 -15.914 1.00 60.28 91 ARG A CA 1
ATOM 679 C C . ARG A 1 91 ? 18.410 1.885 -17.402 1.00 60.28 91 ARG A C 1
ATOM 681 O O . ARG A 1 91 ? 18.756 1.016 -18.201 1.00 60.28 91 ARG A O 1
ATOM 688 N N . LEU A 1 92 ? 18.169 3.145 -17.785 1.00 52.72 92 LEU A N 1
ATOM 689 C CA . LEU A 1 92 ? 18.305 3.590 -19.185 1.00 52.72 92 LEU A CA 1
ATOM 690 C C . LEU A 1 92 ? 19.702 3.299 -19.756 1.00 52.72 92 LEU A C 1
ATOM 692 O O . LEU A 1 92 ? 19.836 3.012 -20.945 1.00 52.72 92 LEU A O 1
ATOM 696 N N . ARG A 1 93 ? 20.741 3.3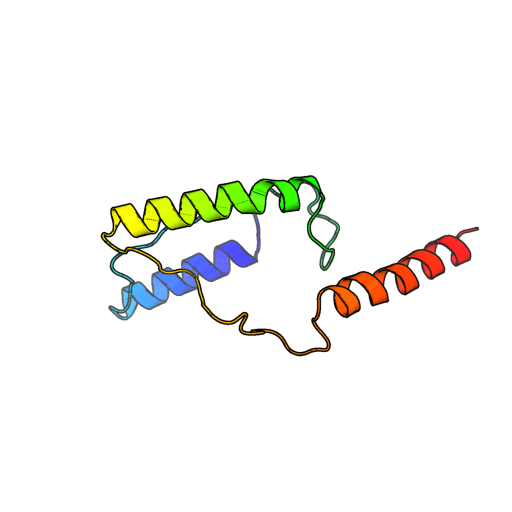32 -18.910 1.00 50.53 93 ARG A N 1
ATOM 697 C CA . ARG A 1 93 ? 22.108 2.988 -19.317 1.00 50.53 93 ARG A CA 1
ATOM 698 C C . ARG A 1 93 ? 22.286 1.486 -19.523 1.00 50.53 93 ARG A C 1
ATOM 700 O O . ARG A 1 93 ? 22.909 1.099 -20.498 1.00 50.53 93 ARG A O 1
ATOM 707 N N . GLN A 1 94 ? 21.716 0.643 -18.666 1.00 50.09 94 GLN A N 1
ATOM 708 C CA . GLN A 1 94 ? 21.857 -0.814 -18.777 1.00 50.09 94 GLN A CA 1
ATOM 709 C C . GLN A 1 94 ? 21.041 -1.417 -19.932 1.00 50.09 94 GLN A C 1
ATOM 711 O O . GLN A 1 94 ? 21.527 -2.325 -20.595 1.00 50.09 94 GLN A O 1
ATOM 716 N N . TYR A 1 95 ? 19.847 -0.886 -20.222 1.00 50.28 95 TYR A N 1
ATOM 717 C CA . TYR A 1 95 ? 19.005 -1.377 -21.325 1.00 50.28 95 TYR A CA 1
ATOM 718 C C . TYR A 1 95 ? 19.529 -0.963 -22.712 1.00 50.28 95 TYR A C 1
ATOM 720 O O . TYR A 1 95 ? 19.341 -1.681 -23.690 1.00 50.28 95 TYR A O 1
ATOM 728 N N . ARG A 1 96 ? 20.209 0.191 -22.818 1.00 46.38 96 ARG A N 1
ATOM 729 C CA . ARG A 1 96 ? 20.845 0.620 -24.075 1.00 46.38 96 ARG A CA 1
ATOM 730 C C . ARG A 1 96 ? 22.048 -0.260 -24.432 1.00 46.38 96 ARG A C 1
ATOM 732 O O . ARG A 1 96 ? 22.199 -0.621 -25.590 1.00 46.38 96 ARG A O 1
ATOM 739 N N . MET A 1 97 ? 22.827 -0.681 -23.434 1.00 45.88 97 MET A N 1
ATOM 740 C CA . MET A 1 97 ? 23.977 -1.574 -23.635 1.00 45.88 97 MET A CA 1
ATOM 741 C C . MET A 1 97 ? 23.555 -2.962 -24.148 1.00 45.88 97 MET A C 1
ATOM 743 O O . MET A 1 97 ? 24.188 -3.496 -25.049 1.00 45.88 97 MET A O 1
ATOM 747 N N . THR A 1 98 ? 22.449 -3.527 -23.650 1.00 50.31 98 THR A N 1
ATOM 748 C CA . THR A 1 98 ? 21.959 -4.843 -24.107 1.00 50.31 98 THR A CA 1
ATOM 749 C C . THR A 1 98 ? 21.312 -4.824 -25.495 1.00 50.31 98 THR A C 1
ATOM 751 O O . THR A 1 98 ? 21.254 -5.868 -26.139 1.00 50.31 98 THR A O 1
ATOM 754 N N . GLN A 1 99 ? 20.837 -3.669 -25.973 1.00 46.66 99 GLN A N 1
ATOM 755 C CA . GLN A 1 99 ? 20.358 -3.496 -27.353 1.00 46.66 99 GLN A CA 1
ATOM 756 C C . GLN A 1 99 ? 21.519 -3.290 -28.341 1.00 46.66 99 GLN A C 1
ATOM 758 O O . GLN A 1 99 ? 21.441 -3.763 -29.470 1.00 46.66 99 GLN A O 1
ATOM 763 N N . GLU A 1 100 ? 22.604 -2.630 -27.921 1.00 46.00 100 GLU A N 1
ATOM 764 C CA . GLU A 1 100 ? 23.811 -2.437 -28.742 1.00 46.00 100 GLU A CA 1
ATOM 765 C C . GLU A 1 100 ? 24.670 -3.713 -28.859 1.00 46.00 100 GLU A C 1
ATOM 767 O O . GLU A 1 100 ? 25.331 -3.902 -29.873 1.00 46.00 100 GLU A O 1
ATOM 772 N N . GLU A 1 101 ? 24.622 -4.631 -27.886 1.00 44.88 101 GLU A N 1
ATOM 773 C CA . GLU A 1 101 ? 25.303 -5.941 -27.959 1.00 44.88 101 GLU A CA 1
ATOM 774 C C . GLU A 1 101 ? 24.544 -7.009 -28.777 1.00 44.88 101 GLU A C 1
ATOM 776 O O . GLU A 1 101 ? 25.083 -8.087 -29.029 1.00 44.88 101 GLU A O 1
ATOM 781 N N . GLN A 1 102 ? 23.304 -6.733 -29.199 1.00 44.78 102 GLN A N 1
ATOM 782 C CA . GLN A 1 102 ? 22.490 -7.622 -30.049 1.00 44.78 102 GLN A CA 1
ATOM 783 C C . GLN A 1 102 ? 22.290 -7.086 -31.481 1.00 44.78 102 GLN A C 1
ATOM 785 O O . GLN A 1 102 ? 21.469 -7.634 -32.222 1.00 44.78 102 GLN A O 1
ATOM 790 N N . GLY A 1 103 ? 23.020 -6.031 -31.861 1.00 42.41 103 GLY A N 1
ATOM 791 C CA . GLY A 1 103 ? 23.047 -5.451 -33.211 1.00 42.41 103 GLY A CA 1
ATOM 792 C C . GLY A 1 103 ? 24.209 -5.946 -34.059 1.00 42.41 103 GLY A C 1
ATOM 793 O O . GLY A 1 103 ? 25.337 -6.019 -33.527 1.00 42.41 103 GLY A O 1
#

Secondary structure (DSSP, 8-state):
--HHHHHHHHHHHHHHHTT---S---------S-SS-TTPPPPHHHHHTHHHHHHHHHHHHHHTT------SS----S-GGGSHHHHHHHHHHHHHHHHHTT-

Organism: Escherichia coli (NCBI:txid562)

pLDDT: mean 80.54, std 16.52, range [42.41, 97.38]

Sequence (103 aa):
MSLHQNSFSEVLALADIRGHLPAHIALVGLQPAMLDDYGGSLSELAREQLPAAEQAALAQLAAWGIVPQPANESRCLNYDCLSMENYEGVRLRQYRMTQEEQG

Radius of gyration: 18.78 Å; chains: 1; bounding box: 40×37×53 Å